Protein AF-A0A4Y2IJV7-F1 (afdb_monomer_lite)

Secondary structure (DSSP, 8-state):
---HHHHHHHTT-HHHHHSS-HHHHHHHHHHHHHIIIIISSS--TTHHHHHHHHHHHHHHTT----HHHHHHHHTGGGS-S-STTT--HHHHHHHHHHHHHHHHHTT-

pLDDT: mean 85.32, std 9.65, range [50.75, 96.94]

Foldseek 3Di:
DDDPVRVVVCVPDPVNLVPDDPLRNQLVVLVVVLCVQQQAQAHDPVSLVSLVSNVVSCVVVVHDQDPVNVCCNVPSVVDDRGNNVVDPPVVSVVVVVVVVVCVVPVPD

Sequence (108 aa):
MFIGPQIKAIFRDEEFEKKLSEAEKAAWLAFKSVCTHFIGNKRAENYEYFVGDMGKCFRVIGCNMSLKLHVLDSHLNFFPQNLGAISDEHGQRFHQDISMFEKRFSGR

Radius of gyration: 16.3 Å; chains: 1; bounding box: 27×50×32 Å

Structure (mmCIF, N/CA/C/O backbone):
data_AF-A0A4Y2IJV7-F1
#
_entry.id   AF-A0A4Y2IJV7-F1
#
loop_
_atom_site.group_PDB
_atom_site.id
_atom_site.type_symbol
_atom_site.label_atom_id
_atom_site.label_alt_id
_atom_site.label_comp_id
_atom_site.label_asym_id
_atom_site.label_entity_id
_atom_site.label_seq_id
_atom_site.pdbx_PDB_ins_code
_atom_site.Cartn_x
_atom_site.Cartn_y
_atom_site.Cartn_z
_atom_site.occupancy
_atom_site.B_iso_or_equiv
_atom_site.au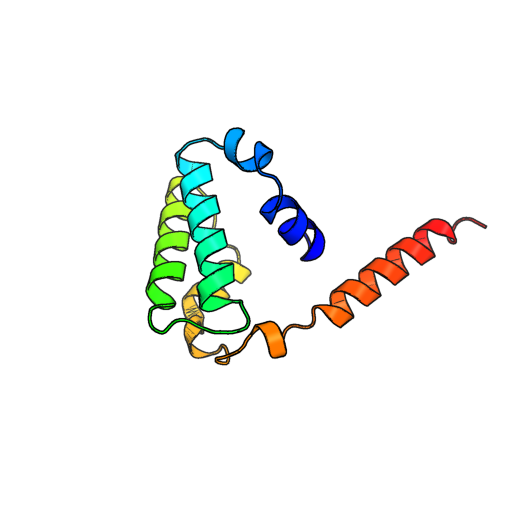th_seq_id
_atom_site.auth_comp_id
_atom_site.auth_asym_id
_atom_site.auth_atom_id
_atom_site.pdbx_PDB_model_num
ATOM 1 N N . MET A 1 1 ? -12.151 9.025 -2.783 1.00 56.28 1 MET A N 1
ATOM 2 C CA . MET A 1 1 ? -11.134 7.986 -3.065 1.00 56.28 1 MET A CA 1
ATOM 3 C C . MET A 1 1 ? -9.766 8.624 -2.886 1.00 56.28 1 MET A C 1
ATOM 5 O O . MET A 1 1 ? -9.558 9.678 -3.473 1.00 56.28 1 MET A O 1
ATOM 9 N N . PHE A 1 2 ? -8.888 8.052 -2.055 1.00 56.12 2 PHE A N 1
ATOM 10 C CA . PHE A 1 2 ? -7.531 8.579 -1.874 1.00 56.12 2 PHE A CA 1
ATOM 11 C C . PHE A 1 2 ? -6.707 8.414 -3.156 1.00 56.12 2 PHE A C 1
ATOM 13 O O . PHE A 1 2 ? -6.812 7.392 -3.836 1.00 56.12 2 PHE A O 1
ATOM 20 N N . ILE A 1 3 ? -5.903 9.424 -3.480 1.00 69.00 3 ILE A N 1
ATOM 21 C CA . ILE A 1 3 ? -4.981 9.427 -4.627 1.00 69.00 3 ILE A CA 1
ATOM 22 C C . ILE A 1 3 ? -3.544 9.160 -4.167 1.00 69.00 3 ILE A C 1
ATOM 24 O O . ILE A 1 3 ? -3.232 9.327 -2.987 1.00 69.00 3 ILE A O 1
ATOM 28 N N . GLY A 1 4 ? -2.660 8.759 -5.087 1.00 74.12 4 GLY 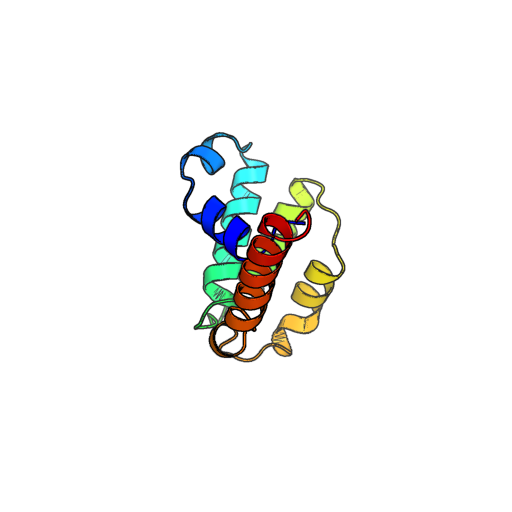A N 1
ATOM 29 C CA . GLY A 1 4 ? -1.289 8.318 -4.779 1.00 74.12 4 GLY A CA 1
ATOM 30 C C . GLY A 1 4 ? -0.532 9.201 -3.770 1.00 74.12 4 GLY A C 1
ATOM 31 O O . GLY A 1 4 ? -0.022 8.671 -2.782 1.00 74.12 4 GLY A O 1
ATOM 32 N N . PRO A 1 5 ? -0.502 10.539 -3.929 1.00 77.69 5 PRO A N 1
ATOM 33 C CA . PRO A 1 5 ? 0.137 11.435 -2.961 1.00 77.69 5 PRO A CA 1
ATOM 34 C C . PRO A 1 5 ? -0.474 11.422 -1.556 1.00 77.69 5 PRO A C 1
ATOM 36 O O . PRO A 1 5 ? 0.263 11.494 -0.578 1.00 77.69 5 PRO A O 1
ATOM 39 N N . GLN A 1 6 ? -1.796 11.278 -1.432 1.00 79.62 6 GLN A N 1
ATOM 40 C CA . GLN A 1 6 ? -2.450 11.181 -0.125 1.00 79.62 6 GLN A CA 1
ATOM 41 C C . GLN A 1 6 ? -2.119 9.853 0.560 1.00 79.62 6 GLN A C 1
ATOM 43 O O . GLN A 1 6 ? -1.845 9.833 1.754 1.00 79.62 6 GLN A O 1
ATOM 48 N N . ILE A 1 7 ? -2.064 8.756 -0.203 1.00 80.44 7 ILE A N 1
ATOM 49 C CA . ILE A 1 7 ? -1.620 7.456 0.317 1.00 80.44 7 ILE A CA 1
ATOM 50 C C . ILE A 1 7 ? -0.169 7.564 0.809 1.00 80.44 7 ILE A C 1
ATOM 52 O O . ILE A 1 7 ? 0.125 7.167 1.931 1.00 80.44 7 ILE A O 1
ATOM 56 N N . LYS A 1 8 ? 0.726 8.180 0.022 1.00 82.69 8 LYS A N 1
ATOM 57 C CA . LYS A 1 8 ? 2.126 8.420 0.422 1.00 82.69 8 LYS A CA 1
ATOM 58 C C . LYS A 1 8 ? 2.245 9.291 1.679 1.00 82.69 8 LYS A C 1
ATOM 60 O O . LYS A 1 8 ? 3.173 9.084 2.456 1.00 82.69 8 LYS A O 1
ATOM 65 N N . ALA A 1 9 ? 1.339 10.250 1.881 1.00 86.50 9 ALA A N 1
ATOM 66 C CA . ALA A 1 9 ? 1.306 11.065 3.094 1.00 86.50 9 ALA A CA 1
ATOM 67 C C . ALA A 1 9 ? 0.916 10.226 4.320 1.00 86.50 9 ALA A C 1
ATOM 69 O O . ALA A 1 9 ? 1.627 10.258 5.318 1.00 86.50 9 ALA A O 1
ATOM 70 N N . ILE A 1 10 ? -0.136 9.409 4.208 1.00 88.19 10 ILE A N 1
ATOM 71 C CA . ILE A 1 10 ? -0.585 8.517 5.291 1.00 88.19 10 ILE A CA 1
ATOM 72 C C . ILE A 1 10 ? 0.489 7.464 5.621 1.00 88.19 10 ILE A C 1
ATOM 74 O O . ILE A 1 10 ? 0.689 7.137 6.782 1.00 88.19 10 ILE A O 1
ATOM 78 N N . PHE A 1 11 ? 1.258 6.987 4.634 1.00 86.56 11 PHE A N 1
ATOM 79 C CA . PHE A 1 11 ? 2.398 6.079 4.862 1.00 86.56 11 PHE A CA 1
ATOM 80 C C . PHE A 1 11 ? 3.489 6.657 5.776 1.00 86.56 11 PHE A C 1
ATOM 82 O O . PHE A 1 11 ? 4.257 5.886 6.345 1.00 86.56 11 PHE A O 1
ATOM 89 N N . ARG A 1 12 ? 3.596 7.986 5.877 1.00 87.75 12 ARG A N 1
ATOM 90 C CA . ARG A 1 12 ? 4.596 8.686 6.700 1.00 87.75 12 ARG A CA 1
ATOM 91 C C . ARG A 1 12 ? 4.028 9.186 8.028 1.00 87.75 12 ARG A C 1
ATOM 93 O O . ARG A 1 12 ? 4.775 9.749 8.820 1.00 87.75 12 ARG A O 1
ATOM 100 N N . ASP A 1 13 ? 2.726 9.034 8.243 1.00 90.56 13 ASP A N 1
ATOM 101 C CA . ASP A 1 13 ? 2.047 9.508 9.441 1.00 90.56 13 ASP A CA 1
ATOM 102 C C . ASP A 1 13 ? 2.093 8.425 10.530 1.00 90.56 13 ASP A C 1
ATOM 104 O O . ASP A 1 13 ? 1.311 7.474 10.529 1.00 90.56 13 ASP A O 1
ATOM 108 N N . GLU A 1 14 ? 3.025 8.568 11.473 1.00 88.19 14 GLU A N 1
ATOM 109 C CA . GLU A 1 14 ? 3.167 7.643 12.605 1.00 88.19 14 GLU A CA 1
ATOM 110 C C . GLU A 1 14 ? 1.992 7.720 13.595 1.00 88.19 14 GLU A C 1
ATOM 112 O O . GLU A 1 14 ? 1.716 6.753 14.309 1.00 88.19 14 GLU A O 1
ATOM 117 N N . GLU A 1 15 ? 1.273 8.847 13.640 1.00 92.31 15 GLU A N 1
ATOM 118 C CA . GLU A 1 15 ? 0.094 9.012 14.492 1.00 92.31 15 GLU A CA 1
ATOM 119 C C . GLU A 1 15 ? -1.123 8.295 13.911 1.00 92.31 15 GLU A C 1
ATOM 121 O O . GLU A 1 15 ? -1.991 7.848 14.663 1.00 92.31 15 GLU A O 1
ATOM 126 N N . PHE A 1 16 ? -1.191 8.139 12.586 1.00 90.69 16 PHE A N 1
ATOM 127 C CA . PHE A 1 16 ? -2.263 7.389 11.938 1.00 90.69 16 PHE A CA 1
ATOM 128 C C . PHE A 1 16 ? -2.343 5.957 12.473 1.00 90.69 16 PHE A C 1
ATOM 130 O O . PHE A 1 16 ? -3.413 5.517 12.884 1.00 90.69 16 PHE A O 1
ATOM 137 N N . GLU A 1 17 ? -1.210 5.256 12.570 1.00 91.00 17 GLU A N 1
ATOM 138 C CA . GLU A 1 17 ? -1.175 3.870 13.059 1.00 91.00 17 GLU A CA 1
ATOM 139 C C . GLU A 1 17 ? -1.592 3.717 14.520 1.00 91.00 17 GLU A C 1
ATOM 141 O O . GLU A 1 17 ? -2.056 2.645 14.909 1.00 91.00 17 GLU A O 1
ATOM 146 N N . LYS A 1 18 ? -1.436 4.768 15.331 1.00 92.81 18 LYS A N 1
ATOM 147 C CA . LYS A 1 18 ? -1.862 4.776 1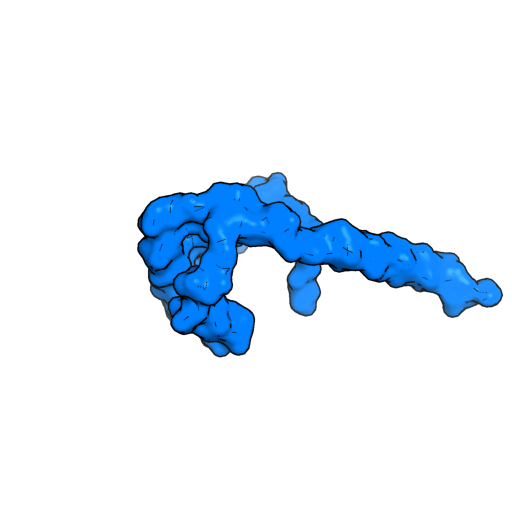6.738 1.00 92.81 18 LYS A CA 1
ATOM 148 C C . LYS A 1 18 ? -3.376 4.923 16.889 1.00 92.81 18 LYS A C 1
ATOM 150 O O . LYS A 1 18 ? -3.907 4.597 17.944 1.00 92.81 18 LYS A O 1
ATOM 155 N N . LYS A 1 19 ? -4.064 5.414 15.853 1.00 95.31 19 LYS A N 1
ATOM 156 C CA . LYS A 1 19 ? -5.523 5.611 15.841 1.00 95.31 19 LYS A CA 1
ATOM 157 C C . LYS A 1 19 ? -6.295 4.388 15.345 1.00 95.31 19 LYS A C 1
ATOM 159 O O . LYS A 1 19 ? -7.517 4.379 15.447 1.00 95.31 19 LYS A O 1
ATOM 164 N N . LEU A 1 20 ? -5.603 3.394 14.793 1.00 95.25 20 LEU A N 1
ATOM 165 C CA . LEU A 1 20 ? -6.209 2.173 14.270 1.00 95.25 20 LEU A CA 1
ATOM 166 C C . LEU A 1 20 ? -6.467 1.171 15.398 1.00 95.25 20 LEU A C 1
ATOM 168 O O . LEU A 1 20 ? -5.635 1.006 16.292 1.00 95.25 20 LEU A O 1
ATOM 172 N N . SER A 1 21 ? -7.580 0.441 15.315 1.00 96.94 21 SER A N 1
ATOM 173 C CA . SER A 1 21 ? -7.749 -0.789 16.094 1.00 96.94 21 SER A CA 1
ATOM 174 C C . SER A 1 21 ? -6.687 -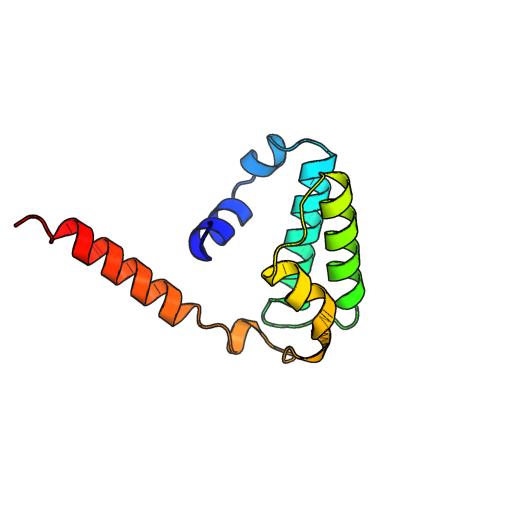1.828 15.714 1.00 96.94 21 SER A C 1
ATOM 176 O O . SER A 1 21 ? -6.044 -1.731 14.668 1.00 96.94 21 SER A O 1
ATOM 178 N N . GLU A 1 22 ? -6.510 -2.867 16.529 1.00 96.56 22 GLU A N 1
ATOM 179 C CA . GLU A 1 22 ? -5.530 -3.925 16.241 1.00 96.56 22 GLU A CA 1
ATOM 180 C C . GLU A 1 22 ? -5.769 -4.590 14.875 1.00 96.56 22 GLU A C 1
ATOM 182 O O . GLU A 1 22 ? -4.828 -4.791 14.105 1.00 96.56 22 GLU A O 1
ATOM 187 N N . ALA A 1 23 ? -7.033 -4.865 14.537 1.00 96.50 23 ALA A N 1
ATOM 188 C CA . ALA A 1 23 ? -7.406 -5.470 13.261 1.00 96.50 23 ALA A CA 1
ATOM 189 C C . ALA A 1 23 ? -7.164 -4.520 12.074 1.00 96.50 23 ALA A C 1
ATOM 191 O O . ALA A 1 23 ? -6.624 -4.932 11.045 1.00 96.50 23 ALA A O 1
ATOM 192 N N . GLU A 1 24 ? -7.508 -3.237 12.219 1.00 96.19 24 GLU A N 1
ATOM 193 C CA . GLU A 1 24 ? -7.239 -2.223 11.192 1.00 96.19 24 GLU A CA 1
ATOM 194 C C . GLU A 1 24 ? -5.740 -1.987 11.009 1.00 96.19 24 GLU A C 1
ATOM 196 O O . GLU A 1 24 ? -5.271 -1.838 9.882 1.00 96.19 24 GLU A O 1
ATOM 201 N N . LYS A 1 25 ? -4.966 -2.010 12.097 1.00 95.94 25 LYS A N 1
ATOM 202 C CA . LYS A 1 25 ? -3.510 -1.892 12.049 1.00 95.94 25 LYS A CA 1
ATOM 203 C C . LYS A 1 25 ? -2.880 -3.083 11.335 1.00 95.94 25 LYS A C 1
ATOM 205 O O . LYS A 1 25 ? -1.991 -2.883 10.512 1.00 95.94 25 LYS A O 1
ATOM 210 N N . ALA A 1 26 ? -3.356 -4.302 11.588 1.00 96.75 26 ALA A N 1
ATOM 211 C CA . ALA A 1 26 ? -2.911 -5.487 10.858 1.00 96.75 26 ALA A CA 1
ATOM 212 C C . ALA A 1 26 ? -3.204 -5.362 9.352 1.00 96.75 26 ALA A C 1
ATOM 214 O O . ALA A 1 26 ? -2.307 -5.551 8.531 1.00 96.75 26 ALA A O 1
ATOM 215 N N . ALA A 1 27 ? -4.420 -4.942 8.986 1.00 95.38 27 ALA A N 1
ATOM 216 C CA . ALA A 1 27 ? -4.784 -4.679 7.594 1.00 95.38 27 ALA A CA 1
ATOM 217 C C . ALA A 1 27 ? -3.911 -3.589 6.951 1.00 95.38 27 ALA A C 1
ATOM 219 O O . ALA A 1 27 ? -3.436 -3.754 5.825 1.00 95.38 27 ALA A O 1
ATOM 220 N N . TRP A 1 28 ? -3.640 -2.501 7.672 1.00 94.38 28 TRP A N 1
ATOM 221 C CA . TRP A 1 28 ? -2.760 -1.429 7.215 1.00 94.38 28 TRP A CA 1
ATOM 222 C C . TRP A 1 28 ? -1.323 -1.908 6.979 1.00 94.38 28 TRP A C 1
ATOM 224 O O . TRP A 1 28 ? -0.732 -1.612 5.940 1.00 94.38 28 TRP A O 1
ATOM 234 N N . LEU A 1 29 ? -0.759 -2.688 7.904 1.00 94.44 29 LEU A N 1
ATOM 235 C CA . LEU A 1 29 ? 0.582 -3.259 7.767 1.00 94.44 29 LEU A CA 1
ATOM 236 C C . LEU A 1 29 ? 0.668 -4.224 6.578 1.00 94.44 29 LEU A C 1
ATOM 238 O O . LEU A 1 29 ? 1.630 -4.152 5.812 1.00 94.44 29 LEU A O 1
ATOM 242 N N . ALA A 1 30 ? -0.349 -5.062 6.368 1.00 95.19 30 ALA A N 1
ATOM 243 C CA . ALA A 1 30 ? -0.416 -5.950 5.211 1.00 95.19 30 ALA A CA 1
ATOM 244 C C . ALA A 1 30 ? -0.474 -5.159 3.889 1.00 95.19 30 ALA A C 1
ATOM 246 O O . ALA A 1 30 ? 0.259 -5.463 2.945 1.00 95.19 30 ALA A O 1
ATOM 247 N N . PHE A 1 31 ? -1.250 -4.069 3.841 1.00 92.38 31 PHE A N 1
ATOM 248 C CA . PHE A 1 31 ? -1.268 -3.162 2.690 1.00 92.38 31 PHE A CA 1
ATOM 249 C C . PHE A 1 31 ? 0.106 -2.528 2.421 1.00 92.38 31 PHE A C 1
ATOM 251 O O . PHE A 1 31 ? 0.580 -2.539 1.281 1.00 92.38 31 PHE A O 1
ATOM 258 N N . LYS A 1 32 ? 0.801 -2.035 3.458 1.00 91.25 32 LYS A N 1
ATOM 259 C CA . LYS A 1 32 ? 2.175 -1.514 3.31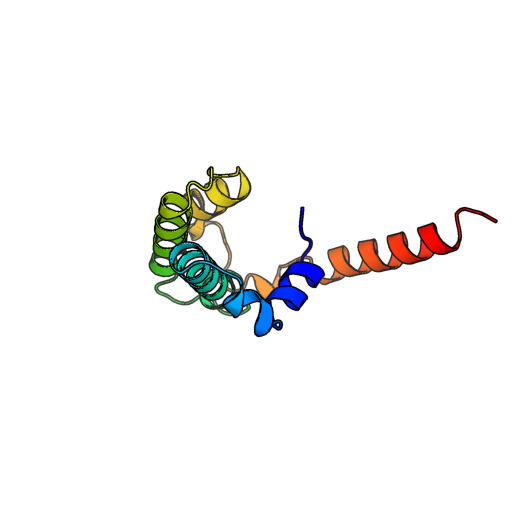7 1.00 91.25 32 LYS A CA 1
ATOM 260 C C . LYS A 1 32 ? 3.143 -2.573 2.780 1.00 91.25 32 LYS A C 1
ATOM 262 O O . LYS A 1 32 ? 4.001 -2.249 1.950 1.00 91.25 32 LYS A O 1
ATOM 267 N N . SER A 1 33 ? 2.987 -3.827 3.203 1.00 93.06 33 SER A N 1
ATOM 268 C CA . SER A 1 33 ? 3.788 -4.951 2.710 1.00 93.06 33 SER A CA 1
ATOM 269 C C . SER A 1 33 ? 3.554 -5.210 1.223 1.00 93.06 33 SER A C 1
ATOM 271 O O . SER A 1 33 ? 4.530 -5.351 0.491 1.00 93.06 33 SER A O 1
ATOM 273 N N . VAL A 1 34 ? 2.306 -5.188 0.745 1.00 91.62 34 VAL A N 1
ATOM 274 C CA . VAL A 1 34 ? 1.994 -5.311 -0.694 1.00 91.62 34 VAL A CA 1
ATOM 275 C C . VAL A 1 34 ? 2.586 -4.151 -1.497 1.00 91.62 34 VAL A C 1
ATOM 277 O O . VAL A 1 34 ? 3.214 -4.372 -2.535 1.00 91.62 34 VAL A O 1
ATOM 280 N N . CYS A 1 35 ? 2.456 -2.915 -1.010 1.00 87.88 35 CYS A N 1
ATOM 281 C CA . CYS A 1 35 ? 3.040 -1.750 -1.677 1.00 87.88 35 CYS A CA 1
ATOM 282 C C . CYS A 1 35 ? 4.565 -1.867 -1.820 1.00 87.88 35 CYS A C 1
ATOM 284 O O . CYS A 1 35 ? 5.114 -1.521 -2.863 1.00 87.88 35 CYS A O 1
ATOM 286 N N . THR A 1 36 ? 5.240 -2.386 -0.794 1.00 87.38 36 THR A N 1
ATOM 287 C CA . THR A 1 36 ? 6.703 -2.521 -0.775 1.00 87.38 36 THR A CA 1
ATOM 288 C C . THR A 1 36 ? 7.198 -3.686 -1.631 1.00 87.38 36 THR A C 1
ATOM 290 O O . THR A 1 36 ? 8.154 -3.524 -2.385 1.00 87.38 36 THR A O 1
ATOM 293 N N . HIS A 1 37 ? 6.553 -4.849 -1.527 1.00 89.69 37 HIS A N 1
ATOM 294 C CA . HIS A 1 37 ? 7.072 -6.107 -2.075 1.00 89.69 37 HIS A CA 1
ATOM 295 C C . HIS A 1 37 ? 6.427 -6.529 -3.399 1.00 89.69 37 HIS A C 1
ATOM 297 O O . HIS A 1 37 ? 6.902 -7.472 -4.026 1.00 89.69 37 HIS A O 1
ATOM 303 N N . PHE A 1 38 ? 5.357 -5.865 -3.840 1.00 88.25 38 PHE A N 1
ATOM 304 C CA . PHE A 1 38 ? 4.703 -6.162 -5.116 1.00 88.25 38 PHE A CA 1
ATOM 305 C C . PHE A 1 38 ? 4.612 -4.932 -6.018 1.00 88.25 38 PHE A C 1
ATOM 307 O O . PHE A 1 38 ? 5.133 -4.954 -7.128 1.00 88.25 38 PHE A O 1
ATOM 314 N N . ILE A 1 39 ? 3.997 -3.849 -5.533 1.00 83.94 39 ILE A N 1
ATOM 315 C CA . ILE A 1 39 ? 3.676 -2.657 -6.348 1.00 83.94 39 ILE A CA 1
ATOM 316 C C . ILE A 1 39 ? 4.898 -1.737 -6.548 1.00 83.94 39 ILE A C 1
ATOM 318 O O . ILE A 1 39 ? 4.900 -0.875 -7.425 1.00 83.94 39 ILE A O 1
ATOM 322 N N . GLY A 1 40 ? 5.952 -1.917 -5.752 1.00 79.69 40 GLY A N 1
ATOM 323 C CA . GLY A 1 40 ? 7.172 -1.120 -5.820 1.00 79.69 40 GLY A CA 1
ATOM 324 C C . GLY A 1 40 ? 8.060 -1.397 -7.041 1.00 79.69 40 GLY A C 1
ATOM 325 O O . GLY A 1 40 ? 7.703 -2.083 -7.999 1.00 79.69 40 GLY A O 1
ATOM 326 N N . ASN A 1 41 ? 9.282 -0.863 -6.986 1.00 79.25 41 ASN A N 1
ATOM 327 C CA . ASN A 1 41 ? 10.266 -0.991 -8.069 1.00 79.25 41 ASN A CA 1
ATOM 328 C C . ASN A 1 41 ? 10.830 -2.412 -8.231 1.00 79.25 41 ASN A C 1
ATOM 330 O O . ASN A 1 41 ? 11.418 -2.742 -9.258 1.00 79.25 41 ASN A O 1
ATOM 334 N N . LYS A 1 42 ? 10.717 -3.244 -7.193 1.00 80.75 42 LYS A N 1
ATOM 335 C CA . LYS A 1 42 ? 11.171 -4.633 -7.208 1.00 80.75 42 LYS A CA 1
ATOM 336 C C . LYS A 1 42 ? 10.086 -5.513 -6.613 1.00 80.75 42 LYS A C 1
ATOM 338 O O . LYS A 1 42 ? 9.748 -5.361 -5.442 1.00 80.75 42 LYS A O 1
ATOM 343 N N . ARG A 1 43 ? 9.586 -6.447 -7.418 1.00 86.44 43 ARG A N 1
ATOM 344 C CA . ARG A 1 43 ? 8.696 -7.513 -6.961 1.00 86.44 43 ARG A CA 1
ATOM 345 C C . ARG A 1 43 ? 9.493 -8.596 -6.224 1.00 86.44 43 ARG A C 1
ATOM 347 O O . ARG A 1 43 ? 10.461 -9.118 -6.774 1.00 86.44 43 ARG A O 1
ATOM 354 N N . ALA A 1 44 ? 9.081 -8.933 -5.006 1.00 90.56 44 ALA A N 1
ATOM 355 C CA . ALA A 1 44 ? 9.600 -10.062 -4.236 1.00 90.56 44 ALA A CA 1
ATOM 356 C C . ALA A 1 44 ? 9.128 -11.387 -4.842 1.00 90.56 44 ALA A C 1
ATOM 358 O O . ALA A 1 44 ? 8.056 -11.424 -5.427 1.00 90.56 44 ALA A O 1
ATOM 359 N N . GLU A 1 45 ? 9.874 -12.481 -4.692 1.00 91.12 45 GLU A N 1
ATOM 360 C CA . GLU A 1 45 ? 9.474 -13.789 -5.242 1.00 91.12 45 GLU A CA 1
ATOM 361 C C . GLU A 1 45 ? 8.196 -14.333 -4.592 1.00 91.12 45 GLU A C 1
ATOM 363 O O . GLU A 1 45 ? 7.335 -14.886 -5.267 1.00 91.12 45 GLU A O 1
ATOM 368 N N . ASN A 1 46 ? 8.021 -14.095 -3.292 1.00 93.50 46 ASN A N 1
ATOM 369 C CA . ASN A 1 46 ? 6.861 -14.513 -2.509 1.00 93.50 46 ASN A CA 1
ATOM 370 C C . ASN A 1 46 ? 5.719 -13.476 -2.517 1.00 93.50 46 ASN A C 1
ATOM 372 O O . ASN A 1 46 ? 4.987 -13.353 -1.536 1.00 93.50 46 ASN A O 1
ATOM 376 N N . TYR A 1 47 ? 5.557 -12.702 -3.593 1.00 90.94 47 TYR A N 1
ATOM 377 C CA . TYR A 1 47 ? 4.563 -11.624 -3.649 1.00 90.94 47 TYR A CA 1
ATOM 378 C C . TYR A 1 47 ? 3.115 -12.097 -3.424 1.00 90.94 47 TYR A C 1
ATOM 380 O O . TYR A 1 47 ? 2.325 -11.374 -2.816 1.00 90.94 47 TYR A O 1
ATOM 388 N N . GLU A 1 48 ? 2.779 -13.317 -3.858 1.00 92.81 48 GLU A N 1
ATOM 389 C CA . GLU A 1 48 ? 1.454 -13.926 -3.672 1.00 92.81 48 GLU A CA 1
ATOM 390 C C . GLU A 1 48 ? 1.083 -14.045 -2.190 1.00 92.81 48 GLU A C 1
ATOM 392 O O . GLU A 1 48 ? -0.065 -13.810 -1.813 1.00 92.81 48 GLU A O 1
ATOM 397 N N . TYR A 1 49 ? 2.070 -14.328 -1.330 1.00 95.19 49 TYR A N 1
ATOM 398 C CA . TYR A 1 49 ? 1.869 -14.385 0.116 1.00 95.19 49 TYR A CA 1
ATOM 399 C C . TYR A 1 49 ? 1.404 -13.034 0.663 1.00 95.19 49 TYR A C 1
ATOM 401 O O . TYR A 1 49 ? 0.429 -12.983 1.408 1.00 95.19 49 TYR A O 1
ATOM 409 N N . PHE A 1 50 ? 2.058 -11.935 0.271 1.00 94.38 50 PHE A N 1
ATOM 410 C CA . PHE A 1 50 ? 1.704 -10.605 0.770 1.00 94.38 50 PHE A CA 1
ATOM 411 C C . PHE A 1 50 ? 0.302 -10.180 0.326 1.00 94.38 50 PHE A C 1
ATOM 413 O O . PHE A 1 50 ? -0.437 -9.588 1.112 1.00 94.38 50 PHE A O 1
ATOM 420 N N . VAL A 1 51 ? -0.086 -10.499 -0.912 1.00 93.00 51 VAL A N 1
ATOM 421 C CA . VAL A 1 51 ? -1.430 -10.176 -1.413 1.00 93.00 51 VAL A CA 1
ATOM 422 C C . VAL A 1 51 ? -2.493 -11.030 -0.723 1.00 93.00 51 VAL A C 1
ATOM 424 O O . VAL A 1 51 ? -3.503 -10.488 -0.268 1.00 93.00 51 VAL A O 1
ATOM 427 N N . GLY A 1 52 ? -2.240 -12.330 -0.554 1.00 94.44 52 GLY A N 1
ATOM 428 C CA . GLY A 1 52 ? -3.141 -13.225 0.169 1.00 94.44 52 GLY A CA 1
ATOM 429 C C . GLY A 1 52 ? -3.306 -12.849 1.646 1.00 94.44 52 GLY A C 1
ATOM 430 O O . GLY A 1 52 ? -4.419 -12.898 2.174 1.00 94.44 52 GLY A O 1
ATOM 431 N N . ASP A 1 53 ? -2.226 -12.440 2.315 1.00 96.12 53 ASP A N 1
ATOM 432 C CA . ASP A 1 53 ? -2.251 -11.951 3.698 1.00 96.12 53 ASP A CA 1
ATOM 433 C C . ASP A 1 53 ? -3.089 -10.670 3.828 1.00 96.12 53 ASP A C 1
ATOM 435 O O . ASP A 1 53 ? -4.020 -10.610 4.634 1.00 96.12 53 ASP A O 1
ATOM 439 N N . MET A 1 54 ? -2.873 -9.697 2.935 1.00 95.62 54 MET A N 1
ATOM 440 C CA . MET A 1 54 ? -3.691 -8.483 2.870 1.00 95.62 54 MET A CA 1
ATOM 441 C C . MET A 1 54 ? -5.177 -8.805 2.669 1.00 95.62 54 MET A C 1
ATOM 443 O O . MET A 1 54 ? -6.025 -8.248 3.369 1.00 95.62 54 MET A O 1
ATOM 447 N N . GLY A 1 55 ? -5.506 -9.736 1.768 1.00 93.62 55 GLY A N 1
ATOM 448 C CA . GLY A 1 55 ? -6.882 -10.180 1.538 1.00 93.62 55 GLY A CA 1
ATOM 449 C C . GLY A 1 55 ? -7.542 -10.773 2.789 1.00 93.62 55 GLY A C 1
ATOM 450 O O . GLY A 1 55 ? -8.713 -10.495 3.067 1.00 93.62 55 GLY A O 1
ATOM 451 N N . LYS A 1 56 ? -6.794 -11.544 3.591 1.00 95.44 56 LYS A N 1
ATOM 452 C CA . LYS A 1 56 ? -7.278 -12.086 4.873 1.00 95.44 56 LYS A CA 1
ATOM 453 C C . LYS A 1 56 ? -7.532 -10.976 5.887 1.00 95.44 56 LYS A C 1
ATOM 455 O O . LYS A 1 56 ? -8.622 -10.931 6.455 1.00 95.44 56 LYS A O 1
ATOM 460 N N . CYS A 1 57 ? -6.585 -10.059 6.081 1.00 96.44 57 CYS A N 1
ATOM 461 C CA . CYS A 1 57 ? -6.759 -8.948 7.019 1.00 96.44 57 CYS A CA 1
ATOM 462 C C . CYS A 1 57 ? -7.936 -8.044 6.626 1.00 96.44 57 CYS A C 1
ATOM 464 O O . CYS A 1 57 ? -8.715 -7.627 7.480 1.00 96.44 57 CYS A O 1
ATOM 466 N N . PHE A 1 58 ? -8.116 -7.789 5.329 1.00 94.00 58 PHE A N 1
ATOM 467 C CA . PHE A 1 58 ? -9.218 -6.970 4.821 1.00 94.00 58 PHE A CA 1
ATOM 468 C C . PHE A 1 58 ? -10.574 -7.637 5.069 1.00 94.00 58 PHE A C 1
ATOM 470 O O . PHE A 1 58 ? -11.534 -6.964 5.442 1.00 94.00 58 PHE A O 1
ATOM 477 N N . ARG A 1 59 ? -10.651 -8.966 4.941 1.00 94.00 59 ARG A N 1
ATOM 478 C CA . ARG A 1 59 ? -11.854 -9.730 5.292 1.00 94.00 59 ARG A CA 1
ATOM 479 C C . ARG A 1 59 ? -12.189 -9.626 6.782 1.00 94.00 59 ARG A C 1
ATOM 481 O O . ARG A 1 59 ? -13.362 -9.495 7.111 1.00 94.00 59 ARG A O 1
ATOM 488 N N . VAL A 1 60 ? -11.186 -9.661 7.664 1.00 96.25 60 VAL A N 1
ATOM 489 C CA . VAL A 1 60 ? -11.380 -9.551 9.12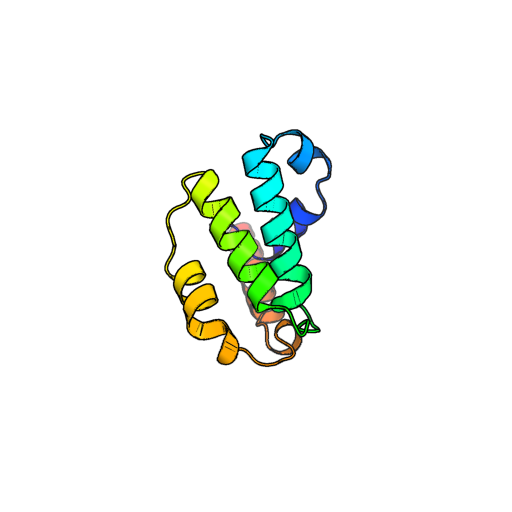5 1.00 96.25 60 VAL A CA 1
ATOM 490 C C . VAL A 1 60 ? -12.039 -8.225 9.506 1.00 96.25 60 VAL A C 1
ATOM 492 O O . VAL A 1 60 ? -12.944 -8.216 10.333 1.00 96.25 60 VAL A O 1
ATOM 495 N N . ILE A 1 61 ? -11.651 -7.120 8.864 1.00 96.12 61 ILE A N 1
ATOM 496 C CA . ILE A 1 61 ? -12.256 -5.799 9.106 1.00 96.12 61 ILE A CA 1
ATOM 497 C C . ILE A 1 61 ? -13.560 -5.567 8.318 1.00 96.12 61 ILE A C 1
ATOM 499 O O . ILE A 1 61 ? -14.070 -4.450 8.285 1.00 96.12 61 ILE A O 1
ATOM 503 N N . GLY A 1 62 ? -14.097 -6.591 7.645 1.00 93.44 62 GLY A N 1
ATOM 504 C CA . GLY A 1 62 ? -15.335 -6.484 6.867 1.00 93.44 62 GLY A CA 1
ATOM 505 C C . GLY A 1 62 ? -15.207 -5.655 5.584 1.00 93.44 62 GLY A C 1
ATOM 506 O O . GLY A 1 62 ? -16.198 -5.107 5.103 1.00 93.44 62 GLY A O 1
ATOM 507 N N . CYS A 1 63 ? -14.003 -5.534 5.016 1.00 90.38 63 CYS A N 1
ATOM 508 C CA . CYS A 1 63 ? -13.798 -4.809 3.767 1.00 90.38 63 CYS A CA 1
ATOM 509 C C . CYS A 1 63 ? -14.349 -5.609 2.576 1.00 90.38 63 CYS A C 1
ATOM 511 O O . CYS A 1 63 ? -13.948 -6.749 2.328 1.00 90.38 63 CYS A O 1
ATOM 513 N N . ASN A 1 64 ? -15.238 -4.989 1.799 1.00 88.81 64 ASN A N 1
ATOM 514 C CA . ASN A 1 64 ? -15.733 -5.570 0.555 1.00 88.81 64 ASN A CA 1
ATOM 515 C C . ASN A 1 64 ? -14.651 -5.539 -0.532 1.00 88.81 64 ASN A C 1
ATOM 517 O O . ASN A 1 64 ? -13.932 -4.550 -0.701 1.00 88.81 64 ASN A O 1
ATOM 521 N N . MET A 1 65 ? -14.575 -6.607 -1.327 1.00 86.44 65 MET A N 1
ATOM 522 C CA . MET A 1 65 ? -13.626 -6.691 -2.431 1.00 86.44 65 MET A CA 1
ATOM 523 C C . MET A 1 65 ? -14.036 -5.733 -3.554 1.00 86.44 65 MET A C 1
ATOM 525 O O . MET A 1 65 ? -14.958 -5.990 -4.323 1.00 86.44 65 MET A O 1
ATOM 529 N N . SER A 1 66 ? -13.348 -4.596 -3.639 1.00 85.44 66 SER A N 1
ATOM 530 C CA . SER A 1 66 ? -13.493 -3.685 -4.774 1.00 85.44 66 SER A CA 1
ATOM 531 C C . SER A 1 66 ? -12.983 -4.335 -6.064 1.00 85.44 66 SER A C 1
ATOM 533 O O . SER A 1 66 ? -12.125 -5.216 -6.019 1.00 85.44 66 SER A O 1
ATOM 535 N N . LEU A 1 67 ? -13.422 -3.840 -7.226 1.00 85.88 67 LEU A N 1
ATOM 536 C CA . LEU A 1 67 ? -12.918 -4.312 -8.522 1.00 85.88 67 LEU A CA 1
ATOM 537 C C . LEU A 1 67 ? -11.384 -4.224 -8.620 1.00 85.88 67 LEU A C 1
ATOM 539 O O . LEU A 1 67 ? -10.747 -5.112 -9.171 1.00 85.88 67 LEU A O 1
ATOM 543 N N . LYS A 1 68 ? -10.774 -3.188 -8.026 1.00 83.62 68 LYS A N 1
ATOM 544 C CA . LYS A 1 68 ? -9.311 -3.037 -7.981 1.00 83.62 68 LYS A CA 1
ATOM 545 C C . LYS A 1 68 ? -8.641 -4.139 -7.160 1.00 83.62 68 LYS A C 1
ATOM 547 O O . LYS A 1 68 ? -7.626 -4.668 -7.591 1.00 83.62 68 LYS A O 1
ATOM 552 N N . LEU A 1 69 ? -9.211 -4.485 -6.002 1.00 86.38 69 LEU A N 1
ATOM 553 C CA . LEU A 1 69 ? -8.712 -5.584 -5.170 1.00 86.38 69 LEU A CA 1
ATOM 554 C C . LEU A 1 69 ? -8.905 -6.935 -5.860 1.00 86.38 69 LEU A C 1
ATOM 556 O O . LEU A 1 69 ? -8.005 -7.761 -5.819 1.00 86.38 69 LEU A O 1
ATOM 560 N N . HIS A 1 70 ? -10.036 -7.131 -6.538 1.00 88.31 70 HIS A N 1
ATOM 561 C CA . HIS A 1 70 ? -10.303 -8.350 -7.295 1.00 88.31 70 HIS A CA 1
ATOM 562 C C . HIS A 1 70 ? -9.309 -8.549 -8.445 1.00 88.31 70 HIS A C 1
ATOM 564 O O . HIS A 1 70 ? -8.761 -9.638 -8.596 1.00 88.31 70 HIS A O 1
ATOM 570 N N . VAL A 1 71 ? -9.044 -7.497 -9.230 1.00 87.31 71 VAL A N 1
ATOM 571 C CA . VAL A 1 71 ? -8.051 -7.537 -10.316 1.00 87.31 71 VAL A CA 1
ATOM 572 C C . VAL A 1 71 ? -6.651 -7.784 -9.764 1.00 87.31 71 VAL A C 1
ATOM 574 O O . VAL A 1 71 ? -5.909 -8.575 -10.338 1.00 87.31 71 VAL A O 1
ATOM 577 N N . LEU A 1 72 ? -6.301 -7.135 -8.650 1.00 87.94 72 LEU A N 1
ATOM 578 C CA . LEU A 1 72 ? -5.018 -7.346 -7.991 1.00 87.94 72 LEU A CA 1
ATOM 579 C C . LEU A 1 72 ? -4.847 -8.814 -7.584 1.00 87.94 72 LEU A C 1
ATOM 581 O O . LEU A 1 72 ? -3.852 -9.413 -7.959 1.00 87.94 72 LEU A O 1
ATOM 585 N N . ASP A 1 73 ? -5.823 -9.390 -6.884 1.00 88.06 73 ASP A N 1
ATOM 586 C CA . ASP A 1 73 ? -5.789 -10.769 -6.378 1.00 88.06 73 ASP A CA 1
ATOM 587 C C . ASP A 1 73 ? -5.829 -11.822 -7.505 1.00 88.06 73 ASP A C 1
ATOM 589 O O . ASP A 1 73 ? -5.058 -12.778 -7.500 1.00 88.06 73 ASP A O 1
ATOM 593 N N . SER A 1 74 ? -6.672 -11.618 -8.524 1.00 89.25 74 SER A N 1
ATOM 594 C CA . SER A 1 74 ? -6.918 -12.620 -9.580 1.00 89.25 74 SER A CA 1
ATOM 595 C C . SER A 1 74 ? -5.886 -12.602 -10.710 1.00 89.25 74 SER A C 1
ATOM 597 O O . SER A 1 74 ? -5.743 -13.584 -11.438 1.00 89.25 74 SER A O 1
ATOM 599 N N . HIS A 1 75 ? -5.175 -11.487 -10.898 1.00 89.56 75 HIS A N 1
ATOM 600 C CA . HIS A 1 75 ? -4.291 -11.282 -12.048 1.00 89.56 75 HIS A CA 1
ATOM 601 C C . HIS A 1 75 ? -2.873 -10.883 -11.645 1.00 89.56 75 HIS A C 1
ATOM 603 O O . HIS A 1 75 ? -2.212 -10.131 -12.358 1.00 89.56 75 HIS A O 1
ATOM 609 N N . LEU A 1 76 ? -2.359 -11.419 -10.537 1.00 87.69 76 LEU A N 1
ATOM 610 C CA . LEU A 1 76 ? -1.007 -11.097 -10.074 1.00 87.69 76 LEU A CA 1
ATOM 611 C C . LEU A 1 76 ? 0.084 -11.351 -11.131 1.00 87.69 76 LEU A C 1
ATOM 613 O O . LEU A 1 76 ? 1.000 -10.543 -11.288 1.00 87.69 76 LEU A O 1
ATOM 617 N N . ASN A 1 77 ? -0.065 -12.423 -11.913 1.00 85.44 77 ASN A N 1
ATOM 618 C CA . ASN A 1 77 ? 0.860 -12.803 -12.986 1.00 85.44 77 ASN A CA 1
ATOM 619 C C . ASN A 1 77 ? 0.822 -11.873 -14.210 1.00 85.44 77 ASN A C 1
ATOM 621 O O . ASN A 1 77 ? 1.734 -11.914 -15.032 1.00 85.44 77 ASN A O 1
ATOM 625 N N . PHE A 1 78 ? -0.210 -11.033 -14.346 1.00 87.31 78 PHE A N 1
ATOM 626 C CA . PHE A 1 78 ? -0.305 -10.055 -15.433 1.00 87.31 78 PHE A CA 1
ATOM 627 C C . PHE A 1 78 ? 0.672 -8.889 -15.242 1.00 87.31 78 PHE A C 1
ATOM 629 O O . PHE A 1 78 ? 1.066 -8.225 -16.200 1.00 87.31 78 PHE A O 1
ATOM 636 N N . PHE A 1 79 ? 1.070 -8.624 -13.998 1.00 83.56 79 PHE A N 1
ATOM 637 C CA . PHE A 1 79 ? 1.893 -7.474 -13.677 1.00 83.56 79 PHE A CA 1
ATOM 638 C C . PHE A 1 79 ? 3.382 -7.728 -13.989 1.00 83.56 79 PHE A C 1
ATOM 640 O O . PHE A 1 79 ? 3.926 -8.776 -13.620 1.00 83.56 79 PHE A O 1
ATOM 647 N N . PRO A 1 80 ? 4.074 -6.771 -14.637 1.00 83.62 80 PRO A N 1
ATOM 648 C CA . PRO A 1 80 ? 5.513 -6.846 -14.876 1.00 83.62 80 PRO A CA 1
ATOM 649 C C . PRO A 1 80 ? 6.313 -6.815 -13.566 1.00 83.62 80 PRO A C 1
ATOM 651 O O . PRO A 1 80 ? 5.833 -6.388 -12.519 1.00 83.62 80 PRO A O 1
ATOM 654 N N . GLN A 1 81 ? 7.574 -7.244 -13.627 1.00 81.62 81 GLN A N 1
ATOM 655 C CA . GLN A 1 81 ? 8.433 -7.390 -12.443 1.00 81.62 81 GLN A CA 1
ATOM 656 C C . GLN A 1 81 ? 8.789 -6.056 -11.756 1.00 81.62 81 GLN A C 1
ATOM 658 O O . GLN A 1 81 ? 9.136 -6.048 -10.574 1.00 81.62 81 GLN A O 1
ATOM 663 N N . ASN A 1 82 ? 8.705 -4.940 -12.485 1.00 80.56 82 ASN A N 1
ATOM 664 C CA . ASN A 1 82 ? 8.953 -3.596 -11.974 1.00 80.56 82 ASN A CA 1
ATOM 665 C C . ASN A 1 82 ? 7.748 -2.699 -12.284 1.00 80.56 82 ASN A C 1
ATOM 667 O O . ASN A 1 82 ? 7.668 -2.094 -13.353 1.00 80.56 82 ASN A O 1
ATOM 671 N N . LEU A 1 83 ? 6.802 -2.641 -11.346 1.00 78.94 83 LEU A N 1
ATOM 672 C CA . LEU A 1 83 ? 5.589 -1.840 -11.493 1.00 78.94 83 LEU A CA 1
ATOM 673 C C . LEU A 1 83 ? 5.845 -0.350 -11.299 1.00 78.94 83 LEU A C 1
ATOM 675 O O . LEU A 1 83 ? 5.260 0.455 -12.018 1.00 78.94 83 LEU A O 1
ATOM 679 N N . GLY A 1 84 ? 6.749 0.018 -10.392 1.00 76.44 84 GLY A N 1
ATOM 680 C CA . GLY A 1 84 ? 7.090 1.422 -10.156 1.00 76.44 84 GLY A CA 1
ATOM 681 C C . GLY A 1 84 ? 7.752 2.118 -11.353 1.00 76.44 84 GLY A C 1
ATOM 682 O O . GLY A 1 84 ? 7.621 3.326 -11.501 1.00 76.44 84 GLY A O 1
ATOM 683 N N . ALA A 1 85 ? 8.410 1.380 -12.254 1.00 71.69 85 ALA A N 1
ATOM 684 C CA . ALA A 1 85 ? 8.946 1.948 -13.497 1.00 71.69 85 ALA A CA 1
ATOM 685 C C . ALA A 1 85 ? 7.883 2.188 -14.582 1.00 71.69 85 ALA A C 1
ATOM 687 O O . ALA A 1 85 ? 8.123 2.957 -15.510 1.00 71.69 85 ALA A O 1
ATOM 688 N N . ILE A 1 86 ? 6.738 1.509 -14.489 1.00 67.94 86 ILE A N 1
ATOM 689 C CA . ILE A 1 86 ? 5.655 1.556 -15.483 1.00 67.94 86 ILE A CA 1
ATOM 690 C C . ILE A 1 86 ? 4.460 2.360 -14.945 1.00 67.94 86 ILE A C 1
ATOM 692 O O . ILE A 1 86 ? 3.545 2.701 -15.693 1.00 67.94 86 ILE A O 1
ATOM 696 N N . SER A 1 87 ? 4.454 2.693 -13.651 1.00 74.75 87 SER A N 1
ATOM 697 C CA . SER A 1 87 ? 3.381 3.462 -13.038 1.00 74.75 87 SER A CA 1
ATOM 698 C C . SER A 1 87 ? 3.324 4.880 -13.618 1.00 74.75 87 SER A C 1
ATOM 700 O O . SER A 1 87 ? 4.326 5.587 -13.723 1.00 74.75 87 SER A O 1
ATOM 702 N N . ASP A 1 88 ? 2.116 5.334 -13.961 1.00 76.94 88 ASP A N 1
ATOM 703 C CA . ASP A 1 88 ? 1.866 6.707 -14.423 1.00 76.94 88 ASP A CA 1
ATOM 704 C C . ASP A 1 88 ? 1.821 7.705 -13.247 1.00 76.94 88 ASP A C 1
ATOM 706 O O . ASP A 1 88 ? 0.912 8.521 -13.087 1.00 76.94 88 ASP A O 1
ATOM 710 N N . GLU A 1 89 ? 2.790 7.609 -12.337 1.00 73.75 89 GLU A N 1
ATOM 711 C CA . GLU A 1 89 ? 2.858 8.490 -11.170 1.00 73.75 89 GLU A CA 1
ATOM 712 C C . GLU A 1 89 ? 3.109 9.947 -11.572 1.00 73.75 89 GLU A C 1
ATOM 714 O O . GLU A 1 89 ? 2.588 10.863 -10.930 1.00 73.75 89 GLU A O 1
ATOM 719 N N . HIS A 1 90 ? 3.871 10.166 -12.646 1.00 66.06 90 HIS A N 1
ATOM 720 C CA . HIS A 1 90 ? 4.143 11.499 -13.176 1.00 66.06 90 HIS A CA 1
ATOM 721 C C . HIS A 1 90 ? 2.909 12.117 -13.844 1.00 66.06 90 HIS A C 1
ATOM 723 O O . HIS A 1 90 ? 2.602 13.272 -13.543 1.00 66.06 90 HIS A O 1
ATOM 729 N N . GLY A 1 91 ? 2.157 11.369 -14.664 1.00 71.38 91 GLY A N 1
ATOM 730 C CA . GLY A 1 91 ? 0.905 11.851 -15.256 1.00 71.38 91 GLY A CA 1
ATOM 731 C C . GLY A 1 91 ? -0.151 12.141 -14.192 1.00 71.38 91 GLY A C 1
ATOM 732 O O . GLY A 1 91 ? -0.736 13.227 -14.173 1.00 71.38 91 GLY A O 1
ATOM 733 N N . GLN A 1 92 ? -0.316 11.252 -13.205 1.00 78.50 92 GLN A N 1
ATOM 734 C CA . GLN A 1 92 ? -1.228 11.496 -12.080 1.00 78.50 92 GLN A CA 1
ATOM 735 C C . GLN A 1 92 ? -0.865 12.741 -11.262 1.00 78.50 92 GLN A C 1
ATOM 737 O O . GLN A 1 92 ? -1.764 13.414 -10.750 1.00 78.50 92 GLN A O 1
ATOM 742 N N . ARG A 1 93 ? 0.427 13.052 -11.114 1.00 78.62 93 ARG A N 1
ATOM 743 C CA . ARG A 1 93 ? 0.882 14.257 -10.410 1.00 78.62 93 ARG A CA 1
ATOM 744 C C . ARG A 1 93 ? 0.655 15.519 -11.237 1.00 78.62 93 ARG A C 1
ATOM 746 O O . ARG A 1 93 ? 0.119 16.487 -10.710 1.00 78.62 93 ARG A O 1
ATOM 753 N N . PHE A 1 94 ? 0.959 15.469 -12.530 1.00 72.06 94 PHE A N 1
ATOM 754 C CA . PHE A 1 94 ? 0.708 16.564 -13.463 1.00 72.06 94 PHE A CA 1
ATOM 755 C C . PHE A 1 94 ? -0.774 16.966 -13.498 1.00 72.06 94 PHE A C 1
ATOM 757 O O . PHE A 1 94 ? -1.099 18.144 -13.360 1.00 72.06 94 PHE A O 1
ATOM 764 N N . HIS A 1 95 ? -1.690 15.994 -13.572 1.00 81.00 95 HIS A N 1
ATOM 765 C CA . HIS A 1 95 ? -3.130 16.267 -13.519 1.00 81.00 95 HIS A CA 1
ATOM 766 C C . HIS A 1 95 ? -3.578 16.916 -12.199 1.00 81.00 95 HIS A C 1
ATOM 768 O O . HIS A 1 95 ? -4.469 17.766 -12.202 1.00 81.00 95 HIS A O 1
ATOM 774 N N . GLN A 1 96 ? -2.971 16.550 -11.065 1.00 81.06 96 GLN A N 1
ATOM 775 C CA . GLN A 1 96 ? -3.277 17.175 -9.773 1.00 81.06 96 GLN A CA 1
ATOM 776 C C . GLN A 1 96 ? -2.768 18.612 -9.694 1.00 81.06 96 GLN A C 1
ATOM 778 O O . GLN A 1 96 ? -3.501 19.485 -9.228 1.00 81.06 96 GLN A O 1
ATOM 783 N N . ASP A 1 97 ? -1.541 18.855 -10.155 1.00 80.50 97 ASP A N 1
ATOM 784 C CA . ASP A 1 97 ? -0.933 20.184 -10.148 1.00 80.50 97 ASP A CA 1
ATOM 785 C C . ASP A 1 97 ? -1.711 21.145 -11.063 1.00 80.50 97 ASP A C 1
ATOM 787 O O . ASP A 1 97 ? -2.038 22.255 -10.639 1.00 80.50 97 ASP A O 1
ATOM 791 N N . ILE A 1 98 ? -2.124 20.689 -12.256 1.00 81.69 98 ILE A N 1
ATOM 792 C CA . ILE A 1 98 ? -3.026 21.445 -13.141 1.00 81.69 98 ILE A CA 1
ATOM 793 C C . ILE A 1 98 ? -4.374 21.697 -12.471 1.00 81.69 98 ILE A C 1
ATOM 795 O O . ILE A 1 98 ? -4.809 22.841 -12.426 1.00 81.69 98 ILE A O 1
ATOM 799 N N . SER A 1 99 ? -5.022 20.680 -11.895 1.00 83.06 99 SER A N 1
ATOM 800 C CA . SER A 1 99 ? -6.326 20.866 -11.243 1.00 83.06 99 SER A CA 1
ATOM 801 C C . SER A 1 99 ? -6.257 21.861 -10.074 1.00 83.06 99 SER A C 1
ATOM 803 O O . SER A 1 99 ? -7.183 22.647 -9.857 1.00 83.06 99 SER A O 1
ATOM 805 N N . MET A 1 100 ? -5.157 21.863 -9.313 1.00 81.81 100 MET A N 1
ATOM 806 C CA . MET A 1 100 ? -4.912 22.861 -8.268 1.00 81.81 100 MET A CA 1
ATOM 807 C C . MET A 1 100 ? -4.700 24.261 -8.846 1.00 81.81 100 MET A C 1
ATOM 809 O O . MET A 1 100 ? -5.195 25.231 -8.269 1.00 81.81 100 MET A O 1
ATOM 813 N N . PHE A 1 101 ? -3.980 24.372 -9.963 1.00 78.56 101 PHE A N 1
ATOM 814 C CA . PHE A 1 101 ? -3.785 25.633 -10.669 1.00 78.56 101 PHE A CA 1
ATOM 815 C C . PHE A 1 101 ? -5.122 26.167 -11.198 1.00 78.56 101 PHE A C 1
ATOM 817 O O . PHE A 1 101 ? -5.522 27.266 -10.830 1.00 78.56 101 PHE A O 1
ATOM 824 N N . GLU A 1 102 ? -5.882 25.368 -11.943 1.00 82.00 102 GLU A N 1
ATOM 825 C CA . GLU A 1 102 ? -7.203 25.731 -12.467 1.00 82.00 102 GLU A CA 1
ATOM 826 C C . GLU A 1 102 ? -8.147 26.208 -11.361 1.00 82.00 102 GLU A C 1
ATOM 828 O O . GLU A 1 102 ? -8.722 27.281 -11.485 1.00 82.00 102 GLU A O 1
ATOM 833 N N . LYS A 1 103 ? -8.237 25.507 -10.223 1.00 84.50 103 LYS A N 1
ATOM 834 C CA . LYS A 1 103 ? -9.067 25.947 -9.083 1.00 84.50 103 LYS A CA 1
ATOM 835 C C . LYS A 1 103 ? -8.667 27.307 -8.512 1.00 84.50 103 LYS A C 1
ATOM 837 O O . LYS A 1 103 ? -9.524 28.027 -8.009 1.00 84.50 103 LYS A O 1
ATOM 842 N N . ARG A 1 104 ? -7.378 27.656 -8.544 1.00 79.75 104 ARG A N 1
ATOM 843 C CA . ARG A 1 104 ? -6.894 28.969 -8.082 1.00 79.75 104 ARG A CA 1
ATOM 844 C C . ARG A 1 104 ? -7.235 30.093 -9.059 1.00 79.75 104 ARG A C 1
ATOM 846 O O . ARG A 1 104 ? -7.261 31.247 -8.638 1.00 79.75 104 ARG A O 1
ATOM 853 N N . PHE A 1 105 ? -7.492 29.767 -10.325 1.00 73.50 105 PHE A N 1
ATOM 854 C CA . PHE A 1 105 ? -7.705 30.745 -11.390 1.00 73.50 105 PHE A CA 1
ATOM 855 C C . PHE A 1 105 ? -9.108 30.702 -12.027 1.00 73.50 105 PHE A C 1
ATOM 857 O O . PHE A 1 105 ? -9.457 31.652 -12.714 1.00 73.50 105 PHE A O 1
ATOM 864 N N . SER A 1 106 ? -9.962 29.706 -11.752 1.00 64.81 106 SER A N 1
ATOM 865 C CA . SER A 1 106 ? -11.305 29.570 -12.358 1.00 64.81 106 SER A CA 1
ATOM 866 C C . SER A 1 106 ? -12.395 30.445 -11.710 1.00 64.81 106 SER A C 1
ATOM 868 O O . SER A 1 106 ? -13.561 30.060 -11.641 1.00 64.81 106 SER A O 1
ATOM 870 N N . GLY A 1 107 ? -12.020 31.614 -11.199 1.00 59.75 107 GLY A N 1
ATOM 871 C CA . GLY A 1 107 ? -12.931 32.570 -10.563 1.00 59.75 107 GLY A CA 1
ATOM 872 C C . GLY A 1 107 ? -12.539 34.029 -10.794 1.00 59.75 107 GLY A C 1
ATOM 873 O O . GLY A 1 107 ? -13.004 34.900 -10.062 1.00 59.75 107 GLY A O 1
ATOM 874 N N . ARG A 1 108 ? -11.657 34.286 -11.766 1.00 50.75 108 ARG A N 1
ATOM 875 C CA . ARG A 1 108 ? -11.370 35.613 -12.316 1.00 50.75 108 ARG A CA 1
ATOM 876 C C . ARG A 1 108 ? -11.782 35.653 -13.776 1.00 50.75 108 ARG A C 1
ATOM 878 O O . ARG A 1 108 ? -11.645 34.598 -14.431 1.00 50.75 108 ARG A O 1
#

Organism: Araneus ventricosus (NCBI:txid182803)